Protein AF-A0A3B9BJE4-F1 (afdb_monomer)

Nearest PDB structures (foldseek):
  8g9u-assembly1_P  TM=8.368E-01  e=2.852E-10  Neisseria lactamica
  8zns-assembly1_A  TM=8.219E-01  e=2.485E-09  Neisseria lactamica ATCC 23970
  9b1e-assembly1_A  TM=7.021E-01  e=7.815E-03  Saccharomyces cerevisiae W303
  9gd2-assembly1_W  TM=6.370E-01  e=2.031E-02  Saccharomyces cerevisiae S288C
  5hzr-assembly1_A  TM=6.148E-01  e=5.565E-01  Thermothelomyces thermophilus ATCC 42464

Structure (mmCIF, N/CA/C/O backbone):
data_AF-A0A3B9BJE4-F1
#
_entry.id   AF-A0A3B9BJE4-F1
#
loop_
_atom_site.group_PDB
_atom_site.id
_atom_site.type_symbol
_atom_site.label_atom_id
_atom_site.label_alt_id
_atom_site.label_comp_id
_atom_site.label_asym_id
_atom_site.label_entity_id
_atom_site.label_seq_id
_atom_site.pdbx_PDB_ins_code
_atom_site.Cartn_x
_atom_site.Cartn_y
_atom_site.Cartn_z
_atom_site.occupancy
_atom_site.B_iso_or_equiv
_atom_site.auth_seq_id
_atom_site.auth_comp_id
_atom_site.auth_asym_id
_atom_site.auth_atom_id
_atom_site.pdbx_PDB_model_num
ATOM 1 N N . ALA A 1 1 ? 0.823 -11.852 15.346 1.00 58.72 1 ALA A N 1
ATOM 2 C CA . ALA A 1 1 ? 1.512 -12.702 14.348 1.00 58.72 1 ALA A CA 1
ATOM 3 C C . ALA A 1 1 ? 0.947 -12.359 12.976 1.00 58.72 1 ALA A C 1
ATOM 5 O O . ALA A 1 1 ? -0.229 -12.023 12.911 1.00 58.72 1 ALA A O 1
ATOM 6 N N . VAL A 1 2 ? 1.765 -12.384 11.926 1.00 68.31 2 VAL A N 1
ATOM 7 C CA . VAL A 1 2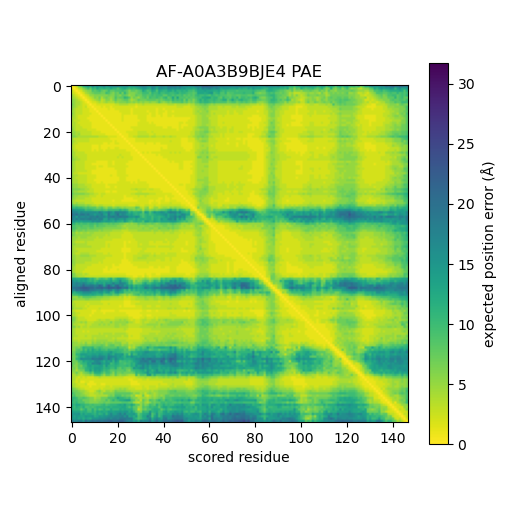 ? 1.362 -12.046 10.548 1.00 68.31 2 VAL A CA 1
ATOM 8 C C . VAL A 1 2 ? 1.511 -13.299 9.695 1.00 68.31 2 VAL A C 1
ATOM 10 O O . VAL A 1 2 ? 2.490 -14.029 9.863 1.00 68.31 2 VAL A O 1
ATOM 13 N N . HIS A 1 3 ? 0.552 -13.561 8.811 1.00 80.56 3 HIS A N 1
ATOM 14 C CA . HIS A 1 3 ? 0.634 -14.650 7.846 1.00 80.56 3 HIS A CA 1
ATOM 15 C C . HIS A 1 3 ? 1.130 -14.114 6.498 1.00 80.56 3 HIS A C 1
ATOM 17 O O . HIS A 1 3 ? 0.461 -13.300 5.859 1.00 80.56 3 HIS A O 1
ATOM 23 N N . SER A 1 4 ? 2.311 -14.562 6.070 1.00 80.69 4 SER A N 1
ATOM 24 C CA . SER A 1 4 ? 2.862 -14.229 4.754 1.00 80.69 4 SER A CA 1
ATOM 25 C C . SER A 1 4 ? 2.512 -15.317 3.743 1.00 80.69 4 SER A C 1
ATOM 27 O O . SER A 1 4 ? 2.731 -16.497 4.005 1.00 80.69 4 SER A O 1
ATOM 29 N N . THR A 1 5 ? 2.004 -14.918 2.581 1.00 87.50 5 THR A N 1
ATOM 30 C CA . THR A 1 5 ? 1.566 -15.807 1.497 1.00 87.50 5 THR A CA 1
ATOM 31 C C . THR A 1 5 ? 2.134 -15.336 0.156 1.00 87.50 5 THR A C 1
ATOM 33 O O . THR A 1 5 ? 2.336 -14.139 -0.065 1.00 87.50 5 THR A O 1
ATOM 36 N N . MET A 1 6 ? 2.414 -16.285 -0.740 1.00 87.19 6 MET A N 1
ATOM 37 C CA . MET A 1 6 ? 2.808 -16.003 -2.120 1.00 87.19 6 MET A CA 1
ATOM 38 C C . MET A 1 6 ? 1.549 -15.852 -2.978 1.00 87.19 6 MET A C 1
ATOM 40 O O . MET A 1 6 ? 0.811 -16.814 -3.164 1.00 87.19 6 MET A O 1
ATOM 44 N N . GLY A 1 7 ? 1.321 -14.648 -3.504 1.00 83.50 7 GLY A N 1
ATOM 45 C CA . GLY A 1 7 ? 0.171 -14.319 -4.351 1.00 83.50 7 GLY A CA 1
ATOM 46 C C . GLY A 1 7 ? 0.341 -14.673 -5.830 1.00 83.50 7 GLY A C 1
ATOM 47 O O . GLY A 1 7 ? -0.631 -14.614 -6.570 1.00 83.50 7 GLY A O 1
ATOM 48 N N . GLY A 1 8 ? 1.552 -15.044 -6.263 1.00 91.06 8 GLY A N 1
ATOM 49 C CA . GLY A 1 8 ? 1.855 -15.287 -7.677 1.00 91.06 8 GLY A CA 1
ATOM 50 C C . GLY A 1 8 ? 1.915 -13.992 -8.491 1.00 91.06 8 GLY A C 1
ATOM 51 O O . GLY A 1 8 ? 2.307 -12.947 -7.966 1.00 91.06 8 GLY A O 1
ATOM 52 N N . GLU A 1 9 ? 1.562 -14.070 -9.772 1.00 93.31 9 GLU A N 1
ATOM 53 C CA . GLU A 1 9 ? 1.446 -12.906 -10.654 1.00 93.31 9 GLU A CA 1
ATOM 54 C C . GLU A 1 9 ? 0.138 -12.153 -10.380 1.00 93.31 9 GLU A C 1
ATOM 56 O O . GLU A 1 9 ? -0.933 -12.753 -10.306 1.00 93.31 9 GLU A O 1
ATOM 61 N N . MET A 1 10 ? 0.231 -10.833 -10.219 1.00 95.62 10 MET A N 1
ATOM 62 C CA . MET A 1 10 ? -0.917 -9.941 -10.062 1.00 95.62 10 MET A CA 1
ATOM 63 C C . MET A 1 10 ? -0.714 -8.705 -10.937 1.00 95.62 10 MET A C 1
ATOM 65 O O . MET A 1 10 ? 0.255 -7.960 -10.756 1.00 95.62 10 MET A O 1
ATOM 69 N N . ASP A 1 11 ? -1.632 -8.498 -11.876 1.00 95.19 11 ASP A N 1
ATOM 70 C CA . ASP A 1 11 ? -1.746 -7.269 -12.656 1.00 95.19 11 ASP A CA 1
ATOM 71 C C . ASP A 1 11 ? -2.494 -6.173 -11.870 1.00 95.19 11 ASP A C 1
ATOM 73 O O . ASP A 1 11 ? -2.917 -6.363 -10.723 1.00 95.19 11 ASP A O 1
ATOM 77 N N . ASP A 1 12 ? -2.626 -4.989 -12.470 1.00 96.00 12 ASP A N 1
ATOM 78 C CA . ASP A 1 12 ? -3.268 -3.847 -11.812 1.00 96.00 12 ASP A CA 1
ATOM 79 C C . ASP A 1 12 ? -4.754 -4.109 -11.517 1.00 96.00 12 ASP A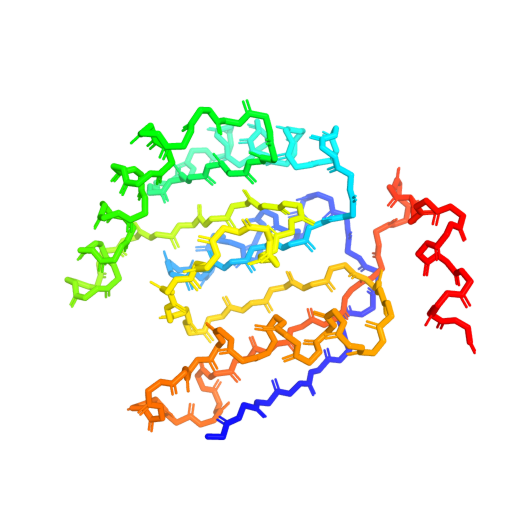 C 1
ATOM 81 O O . ASP A 1 12 ? -5.239 -3.705 -10.458 1.00 96.00 12 ASP A O 1
ATOM 85 N N . ASP A 1 13 ? -5.458 -4.851 -12.375 1.00 95.94 1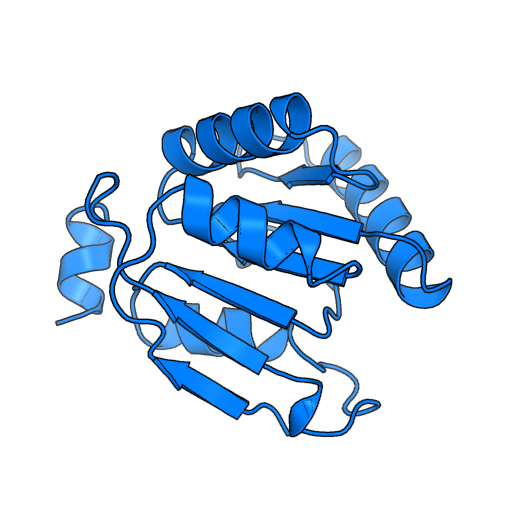3 ASP A N 1
ATOM 86 C CA . ASP A 1 13 ? -6.863 -5.213 -12.165 1.00 95.94 13 ASP A CA 1
ATOM 87 C C . ASP A 1 13 ? -7.025 -6.140 -10.951 1.00 95.94 13 ASP A C 1
ATOM 89 O O . ASP A 1 13 ? -7.885 -5.908 -10.093 1.00 95.94 13 ASP A O 1
ATOM 93 N N . ALA A 1 14 ? -6.153 -7.144 -10.812 1.00 96.62 14 ALA A N 1
ATOM 94 C CA . ALA A 1 14 ? -6.116 -8.025 -9.649 1.00 96.62 14 ALA A CA 1
ATOM 95 C C . ALA A 1 14 ? -5.799 -7.255 -8.357 1.00 96.62 14 ALA A C 1
ATOM 97 O O . ALA A 1 14 ? -6.402 -7.509 -7.310 1.00 96.62 14 ALA A O 1
ATOM 98 N N . LEU A 1 15 ? -4.882 -6.285 -8.411 1.00 96.81 15 LEU A N 1
ATOM 99 C CA . LEU A 1 15 ? -4.542 -5.429 -7.271 1.00 96.81 15 LEU A CA 1
ATOM 100 C C . LEU A 1 15 ? -5.699 -4.491 -6.882 1.00 96.81 15 LEU A C 1
ATOM 102 O O . LEU A 1 15 ? -5.968 -4.300 -5.692 1.00 96.81 15 LEU A O 1
ATOM 106 N N . VAL A 1 16 ? -6.423 -3.936 -7.858 1.00 97.00 16 VAL A N 1
ATOM 107 C CA . VAL A 1 16 ? -7.624 -3.120 -7.615 1.00 97.00 16 VAL A CA 1
ATOM 108 C C . VAL A 1 16 ? -8.748 -3.965 -7.016 1.00 97.00 16 VAL A C 1
ATOM 110 O O . VAL A 1 16 ? -9.393 -3.523 -6.060 1.00 97.00 16 VAL A O 1
ATOM 113 N N . ALA A 1 17 ? -8.968 -5.184 -7.513 1.00 96.75 17 ALA A N 1
ATOM 114 C CA . ALA A 1 17 ? -9.928 -6.123 -6.933 1.00 96.75 17 ALA A CA 1
ATOM 115 C C . ALA A 1 17 ? -9.567 -6.466 -5.478 1.00 96.75 17 ALA A C 1
ATOM 117 O O . ALA A 1 17 ? -10.413 -6.382 -4.588 1.00 96.75 17 ALA A O 1
ATOM 118 N N . ALA A 1 18 ? -8.287 -6.722 -5.203 1.00 95.38 18 ALA A N 1
ATOM 119 C CA . ALA A 1 18 ? -7.807 -6.984 -3.851 1.00 95.38 18 ALA A CA 1
ATOM 120 C C . ALA A 1 18 ? -8.050 -5.799 -2.892 1.00 95.38 18 ALA A C 1
ATOM 122 O O . ALA A 1 18 ? -8.481 -5.998 -1.753 1.00 95.38 18 ALA A O 1
ATOM 123 N N . LEU A 1 19 ? -7.845 -4.555 -3.347 1.00 95.31 19 LEU A N 1
ATOM 124 C CA . LEU A 1 19 ? -8.200 -3.357 -2.573 1.00 95.31 19 LEU A CA 1
ATOM 125 C C . LEU A 1 19 ? -9.710 -3.189 -2.399 1.00 95.31 19 LEU A C 1
ATOM 127 O O . LEU A 1 19 ? -10.150 -2.680 -1.367 1.00 95.31 19 LEU A O 1
ATOM 131 N N . ARG A 1 20 ? -10.526 -3.583 -3.378 1.00 95.69 20 ARG A N 1
ATOM 132 C CA . ARG A 1 20 ? -11.989 -3.524 -3.260 1.00 95.69 20 ARG A CA 1
ATOM 133 C C . ARG A 1 20 ? -12.464 -4.370 -2.081 1.00 95.69 20 ARG A C 1
ATOM 135 O O . ARG A 1 20 ? -13.185 -3.844 -1.229 1.00 95.69 20 ARG A O 1
ATOM 142 N N . ASP A 1 21 ? -11.965 -5.600 -1.995 1.00 94.62 21 ASP A N 1
ATOM 143 C CA . ASP A 1 21 ? -12.332 -6.591 -0.975 1.00 94.62 21 ASP A CA 1
ATOM 144 C C . ASP A 1 21 ? -11.690 -6.331 0.397 1.00 94.62 21 ASP A C 1
ATOM 146 O O . ASP A 1 21 ? -12.099 -6.904 1.408 1.00 94.62 21 ASP A O 1
ATOM 150 N N . ALA A 1 22 ? -10.710 -5.427 0.461 1.00 93.50 22 ALA A N 1
ATOM 151 C CA . ALA A 1 22 ? -10.064 -4.998 1.693 1.00 93.50 22 ALA A CA 1
ATOM 152 C C . ALA A 1 22 ? -10.286 -3.501 1.953 1.00 93.50 22 ALA A C 1
ATOM 154 O O . ALA A 1 22 ? -9.496 -2.664 1.509 1.00 93.50 22 ALA A O 1
ATOM 155 N N . PRO A 1 23 ? -11.324 -3.133 2.731 1.00 92.94 23 PRO A N 1
ATOM 156 C CA . PRO A 1 23 ? -11.604 -1.742 3.078 1.00 92.94 23 PRO A CA 1
ATOM 157 C C . PRO A 1 23 ? -10.418 -1.025 3.718 1.00 92.94 23 PRO A C 1
ATOM 159 O O . PRO A 1 23 ? -10.261 0.172 3.510 1.00 92.94 23 PRO A O 1
ATOM 162 N N . GLN A 1 24 ? -9.576 -1.754 4.452 1.00 94.88 24 GLN A N 1
ATOM 163 C CA . GLN A 1 24 ? -8.307 -1.270 4.982 1.00 94.88 24 GLN A CA 1
ATOM 164 C C . GLN A 1 24 ? -7.159 -2.092 4.386 1.00 94.88 24 GLN A C 1
ATOM 166 O O . GLN A 1 24 ? -6.943 -3.239 4.776 1.00 94.88 24 GLN A O 1
ATOM 171 N N . GLY A 1 25 ? -6.436 -1.520 3.426 1.00 94.31 25 GLY A N 1
ATOM 172 C CA . GLY A 1 25 ? -5.436 -2.239 2.641 1.00 94.31 25 GLY A CA 1
ATOM 173 C C . GLY A 1 25 ? -4.254 -1.370 2.228 1.00 94.31 25 GLY A C 1
ATOM 174 O O . GLY A 1 25 ? -4.412 -0.187 1.932 1.00 94.31 25 GLY A O 1
ATOM 175 N N . LEU A 1 26 ? -3.067 -1.972 2.188 1.00 94.25 26 LEU A N 1
ATOM 176 C CA . LEU A 1 26 ? -1.833 -1.328 1.747 1.00 94.25 26 LEU A CA 1
ATOM 177 C C . LEU A 1 26 ? -1.215 -2.094 0.576 1.00 94.25 26 LEU A C 1
ATOM 179 O O . LEU A 1 26 ? -0.863 -3.258 0.723 1.00 94.25 26 LEU A O 1
ATOM 183 N N . ILE A 1 27 ? -1.017 -1.432 -0.561 1.00 95.25 27 ILE A N 1
ATOM 184 C CA . ILE A 1 27 ? -0.225 -1.949 -1.678 1.00 95.25 27 ILE A CA 1
ATOM 185 C C . ILE A 1 27 ? 1.107 -1.208 -1.761 1.00 95.25 27 ILE A C 1
ATOM 187 O O . ILE A 1 27 ? 1.155 0.023 -1.778 1.00 95.25 27 ILE A O 1
ATOM 191 N N . ILE A 1 28 ? 2.197 -1.967 -1.859 1.00 93.19 28 ILE A N 1
ATOM 192 C CA . ILE A 1 28 ? 3.551 -1.441 -2.015 1.00 93.19 28 ILE A CA 1
ATOM 193 C C . ILE A 1 28 ? 4.172 -1.994 -3.296 1.00 93.19 28 ILE A C 1
ATOM 195 O O . ILE A 1 28 ? 4.512 -3.178 -3.382 1.00 93.19 28 ILE A O 1
ATOM 199 N N . VAL A 1 29 ? 4.394 -1.113 -4.262 1.00 93.94 29 VAL A N 1
ATOM 200 C CA . VAL A 1 29 ? 5.003 -1.423 -5.562 1.00 93.94 29 VAL A CA 1
ATOM 201 C C . VAL A 1 29 ? 6.430 -0.892 -5.652 1.00 93.94 29 VAL A C 1
ATOM 203 O O . VAL A 1 29 ? 6.871 -0.103 -4.826 1.00 93.94 29 VAL A O 1
ATOM 206 N N . ASN A 1 30 ? 7.194 -1.331 -6.649 1.00 90.69 30 ASN A N 1
ATOM 207 C CA . ASN A 1 30 ? 8.619 -0.997 -6.733 1.00 90.69 30 ASN A CA 1
ATOM 208 C C . ASN A 1 30 ? 8.897 0.366 -7.376 1.00 90.69 30 ASN A C 1
ATOM 210 O O . ASN A 1 30 ? 9.929 0.978 -7.099 1.00 90.69 30 ASN A O 1
ATOM 214 N N . THR A 1 31 ? 7.997 0.858 -8.232 1.00 90.06 31 THR A N 1
ATOM 215 C CA . THR A 1 31 ? 8.223 2.088 -8.998 1.00 90.06 31 THR A CA 1
ATOM 216 C C . THR A 1 31 ? 7.129 3.121 -8.759 1.00 90.06 31 THR A C 1
ATOM 218 O O . THR A 1 31 ? 5.964 2.807 -8.526 1.00 90.06 31 THR A O 1
ATOM 221 N N . ARG A 1 32 ? 7.508 4.399 -8.848 1.00 88.75 32 ARG A N 1
ATOM 222 C CA . ARG A 1 32 ? 6.574 5.529 -8.704 1.00 88.75 32 ARG A CA 1
ATOM 223 C C . ARG A 1 32 ? 5.551 5.585 -9.829 1.00 88.75 32 ARG A C 1
ATOM 225 O O . ARG A 1 32 ? 4.437 6.033 -9.593 1.00 88.75 32 ARG A O 1
ATOM 232 N N . GLN A 1 33 ? 5.942 5.150 -11.025 1.00 91.25 33 GLN A N 1
ATOM 233 C CA . GLN A 1 33 ? 5.035 5.093 -12.162 1.00 91.25 33 GLN A CA 1
ATOM 234 C C . GLN A 1 33 ? 3.938 4.058 -11.918 1.00 91.25 33 GLN A C 1
ATOM 236 O O . GLN A 1 33 ? 2.768 4.384 -12.074 1.00 91.25 33 GLN A O 1
ATOM 241 N N . HIS A 1 34 ? 4.308 2.863 -11.446 1.00 94.50 34 HIS A N 1
ATOM 242 C CA . HIS A 1 34 ? 3.343 1.821 -11.099 1.00 94.50 34 HIS A CA 1
ATOM 243 C C . HIS A 1 34 ? 2.389 2.285 -9.994 1.00 94.50 34 HIS A C 1
ATOM 245 O O . HIS A 1 34 ? 1.180 2.157 -10.136 1.00 94.50 34 HIS A O 1
ATOM 251 N N . ALA A 1 35 ? 2.908 2.926 -8.939 1.00 93.75 35 ALA A N 1
ATOM 252 C CA . ALA A 1 35 ? 2.073 3.436 -7.847 1.00 93.75 35 ALA A CA 1
ATOM 253 C C . ALA A 1 35 ? 1.043 4.469 -8.332 1.00 93.75 35 ALA A C 1
ATOM 255 O O . ALA A 1 35 ? -0.111 4.444 -7.907 1.00 93.75 35 ALA A O 1
ATOM 256 N N . LEU A 1 36 ? 1.460 5.361 -9.235 1.00 93.81 36 LEU A N 1
ATOM 257 C CA . LEU A 1 36 ? 0.586 6.378 -9.806 1.00 93.81 36 LEU A CA 1
ATOM 258 C C . LEU A 1 36 ? -0.480 5.759 -10.719 1.00 93.81 36 LEU A C 1
ATOM 260 O O . LEU A 1 36 ? -1.650 6.110 -10.592 1.00 93.81 36 LEU A O 1
ATOM 264 N N . ASN A 1 37 ? -0.087 4.835 -11.601 1.00 95.62 37 ASN A N 1
ATOM 265 C CA . ASN A 1 37 ? -1.004 4.134 -12.502 1.00 95.62 37 ASN A CA 1
ATOM 266 C C . ASN A 1 37 ? -2.067 3.366 -11.711 1.00 95.62 37 ASN A C 1
ATOM 268 O O . ASN A 1 37 ? -3.258 3.561 -11.935 1.00 95.62 37 ASN A O 1
ATOM 272 N N . LEU A 1 38 ? -1.639 2.590 -10.712 1.00 96.81 38 LEU A N 1
ATOM 273 C CA . LEU A 1 38 ? -2.539 1.815 -9.866 1.00 96.81 38 LEU A CA 1
ATOM 274 C C . LEU A 1 38 ? -3.488 2.712 -9.061 1.00 96.81 38 LEU A C 1
ATOM 276 O O . LEU A 1 38 ? -4.660 2.388 -8.884 1.00 96.81 38 LEU A O 1
ATOM 280 N N . TYR A 1 39 ? -3.014 3.874 -8.598 1.00 96.38 39 TYR A N 1
ATOM 281 C CA . TYR A 1 39 ? -3.875 4.856 -7.940 1.00 96.38 39 TYR A CA 1
ATOM 282 C C . TYR A 1 39 ? -4.939 5.421 -8.888 1.00 96.38 39 TYR A C 1
ATOM 284 O O . TYR A 1 39 ? -6.088 5.584 -8.479 1.00 96.38 39 TYR A O 1
ATOM 292 N N . HIS A 1 40 ? -4.589 5.701 -10.146 1.00 97.31 40 HIS A N 1
ATOM 293 C CA . HIS A 1 40 ? -5.563 6.129 -11.150 1.00 97.31 40 HIS A CA 1
ATOM 294 C C . HIS A 1 40 ? -6.588 5.033 -11.454 1.00 97.31 40 HIS A C 1
ATOM 296 O O . HIS A 1 40 ? -7.780 5.316 -11.368 1.00 97.31 40 HIS A O 1
ATOM 302 N N . ALA A 1 41 ? -6.149 3.792 -11.675 1.00 97.69 41 ALA A N 1
ATOM 303 C CA . ALA A 1 41 ? -7.041 2.654 -11.896 1.00 97.69 41 ALA A CA 1
ATOM 304 C C . ALA A 1 41 ? -8.012 2.447 -10.718 1.00 97.69 41 ALA A C 1
ATOM 306 O O . ALA A 1 41 ? -9.220 2.317 -10.902 1.00 97.69 41 ALA A O 1
ATOM 307 N N . ALA A 1 42 ? -7.519 2.522 -9.477 1.00 97.31 42 ALA A N 1
ATOM 308 C CA . ALA A 1 42 ? -8.360 2.420 -8.286 1.00 97.31 42 ALA A CA 1
ATOM 309 C C . ALA A 1 42 ? -9.395 3.558 -8.181 1.00 97.31 42 ALA A C 1
ATOM 311 O O . ALA A 1 42 ? -10.512 3.338 -7.704 1.00 97.31 42 ALA A O 1
ATOM 312 N N . ARG A 1 43 ? -9.036 4.775 -8.621 1.00 97.19 43 ARG A N 1
ATOM 313 C CA . ARG A 1 43 ? -9.958 5.919 -8.680 1.00 97.19 43 ARG A CA 1
ATOM 314 C C . ARG A 1 43 ? -11.021 5.754 -9.758 1.00 97.19 43 ARG A C 1
ATOM 316 O O . ARG A 1 43 ? -12.174 6.074 -9.495 1.00 97.19 43 ARG A O 1
ATOM 323 N N . GLU A 1 44 ? -10.640 5.283 -10.940 1.00 97.62 44 GLU A N 1
ATOM 324 C CA . GLU A 1 44 ? -11.567 4.975 -12.038 1.00 97.62 44 GLU A CA 1
ATOM 325 C C . GLU A 1 44 ? -12.547 3.869 -11.642 1.00 97.62 44 GLU A C 1
ATOM 327 O O . GLU A 1 44 ? -13.720 3.919 -11.992 1.00 97.62 44 GLU A O 1
ATOM 332 N N . ALA A 1 45 ? -12.092 2.929 -10.816 1.00 97.12 45 ALA A N 1
ATOM 333 C CA . ALA A 1 45 ? -12.905 1.877 -10.222 1.00 97.12 45 ALA A CA 1
ATOM 334 C C . ALA A 1 45 ? -13.754 2.341 -9.011 1.00 97.12 45 ALA A C 1
ATOM 336 O O . ALA A 1 45 ? -14.343 1.500 -8.317 1.00 97.12 45 ALA A O 1
ATOM 337 N N . GLU A 1 46 ? -13.785 3.652 -8.744 1.00 96.62 46 GLU A N 1
ATOM 338 C CA . GLU A 1 46 ? -14.568 4.341 -7.708 1.00 96.62 46 GLU A CA 1
ATOM 339 C C . GLU A 1 46 ? -14.343 3.821 -6.277 1.00 96.62 46 GLU A C 1
ATOM 341 O O . GLU A 1 46 ? -15.244 3.827 -5.434 1.00 96.62 46 GLU A O 1
ATOM 346 N N . LEU A 1 47 ? -13.123 3.371 -5.960 1.00 96.25 47 LEU A N 1
ATOM 347 C CA . LEU A 1 47 ? -12.801 2.975 -4.591 1.00 96.25 47 LEU A CA 1
ATOM 348 C C . LEU A 1 47 ? -12.735 4.199 -3.664 1.00 96.25 47 LEU A C 1
ATOM 350 O O . LEU A 1 47 ? -12.120 5.222 -3.966 1.00 96.25 47 LEU A O 1
ATOM 354 N N . SER A 1 48 ? -13.349 4.081 -2.487 1.00 95.44 48 SER A N 1
ATOM 355 C CA . SER A 1 48 ? -13.324 5.112 -1.446 1.00 95.44 48 SER A CA 1
ATOM 356 C C . SER A 1 48 ? -12.095 4.994 -0.540 1.00 95.44 48 SER A C 1
ATOM 358 O O . SER A 1 48 ? -11.482 3.929 -0.427 1.00 95.44 48 SER A O 1
ATOM 360 N N . GLY A 1 49 ? -11.737 6.088 0.139 1.00 95.25 49 GLY A N 1
ATOM 361 C CA . GLY A 1 49 ? -10.633 6.093 1.105 1.00 95.25 49 GLY A CA 1
ATOM 362 C C . GLY A 1 49 ? -9.264 5.832 0.476 1.00 95.25 49 GLY A C 1
ATOM 363 O O . GLY A 1 49 ? -8.420 5.210 1.112 1.00 95.25 49 GLY A O 1
ATOM 364 N N . LEU A 1 50 ? -9.062 6.243 -0.780 1.00 95.88 50 LEU A N 1
ATOM 365 C CA . LEU A 1 50 ? -7.806 6.054 -1.500 1.00 95.88 50 LEU A CA 1
ATOM 366 C C . LEU A 1 50 ? -6.754 7.083 -1.090 1.00 95.88 50 LEU A C 1
ATOM 368 O O . LEU A 1 50 ? -6.996 8.288 -1.121 1.00 95.88 50 LEU A O 1
ATOM 372 N N . TYR A 1 51 ? -5.551 6.596 -0.814 1.00 93.31 51 TYR A N 1
ATOM 373 C CA . TYR A 1 51 ? -4.373 7.401 -0.529 1.00 93.31 51 TYR A CA 1
ATOM 374 C C . TYR A 1 51 ? -3.216 6.968 -1.424 1.00 93.31 51 TYR A C 1
ATOM 376 O O . TYR A 1 51 ? -3.030 5.785 -1.709 1.00 93.31 51 TYR A O 1
ATOM 384 N N . HIS A 1 52 ? -2.395 7.933 -1.828 1.00 91.44 52 HIS A N 1
ATOM 385 C CA . HIS A 1 52 ? -1.194 7.692 -2.620 1.00 91.44 52 HIS A CA 1
ATOM 386 C C . HIS A 1 52 ? -0.000 8.379 -1.965 1.00 91.44 52 HIS A C 1
ATOM 388 O O . HIS A 1 52 ? 0.001 9.602 -1.791 1.00 91.44 52 HIS A O 1
ATOM 394 N N . LEU A 1 53 ? 1.022 7.600 -1.605 1.00 86.88 53 LEU A N 1
ATOM 395 C CA . LEU A 1 53 ? 2.244 8.108 -0.982 1.00 86.88 53 LEU A CA 1
ATOM 396 C C . LEU A 1 53 ? 3.480 7.676 -1.772 1.00 86.88 53 LEU A C 1
ATOM 398 O O . LEU A 1 53 ? 3.792 6.495 -1.894 1.00 86.88 53 LEU A O 1
ATOM 402 N N . THR A 1 54 ? 4.244 8.652 -2.257 1.00 80.50 54 THR A N 1
ATOM 403 C CA . THR A 1 54 ? 5.542 8.407 -2.903 1.00 80.50 54 THR A CA 1
ATOM 404 C C . THR A 1 54 ? 6.607 9.335 -2.336 1.00 80.50 54 THR A C 1
ATOM 406 O O . THR A 1 54 ? 6.314 10.370 -1.730 1.00 80.50 54 THR A O 1
ATOM 409 N N . THR A 1 55 ? 7.872 8.987 -2.564 1.00 67.56 55 THR A N 1
ATOM 410 C CA . THR A 1 55 ? 9.044 9.679 -2.004 1.00 67.56 55 THR A CA 1
ATOM 411 C C . THR A 1 55 ? 9.144 11.170 -2.375 1.00 67.56 55 THR A C 1
ATOM 413 O O . THR A 1 55 ? 9.848 11.916 -1.700 1.00 67.56 55 THR A O 1
ATOM 416 N N . ARG A 1 56 ? 8.379 11.656 -3.370 1.00 62.72 56 ARG A N 1
ATOM 417 C CA . ARG A 1 56 ? 8.354 13.066 -3.815 1.00 62.72 56 ARG A CA 1
ATOM 418 C C . ARG A 1 56 ? 7.482 14.018 -2.988 1.00 62.72 56 ARG A C 1
ATOM 420 O O . ARG A 1 56 ? 7.515 15.220 -3.236 1.00 62.72 56 ARG A O 1
ATOM 427 N N . GLN A 1 57 ? 6.689 13.536 -2.035 1.00 62.53 57 GLN A N 1
ATOM 428 C CA . GLN A 1 57 ? 5.835 14.430 -1.243 1.00 62.53 57 GLN A CA 1
ATOM 429 C C . GLN A 1 57 ? 6.641 15.167 -0.168 1.00 62.53 57 GLN A C 1
ATOM 431 O O . GLN A 1 57 ? 7.353 14.524 0.610 1.00 62.53 57 GLN A O 1
ATOM 436 N N . TYR A 1 58 ? 6.484 16.496 -0.097 1.00 60.84 58 TYR A N 1
ATOM 437 C CA . TYR A 1 58 ? 7.051 17.343 0.958 1.00 60.84 58 TYR A CA 1
ATOM 438 C C . TYR A 1 58 ? 6.709 16.794 2.349 1.00 60.84 58 TYR A C 1
ATOM 440 O O . TYR A 1 58 ? 5.564 16.421 2.618 1.00 60.84 58 TYR A O 1
ATOM 448 N N . ALA A 1 59 ? 7.691 16.792 3.254 1.00 64.94 59 ALA A N 1
ATOM 449 C CA . ALA A 1 59 ? 7.576 16.170 4.575 1.00 64.94 59 ALA A CA 1
ATOM 450 C C . ALA A 1 59 ? 6.361 16.659 5.390 1.00 64.94 59 ALA A C 1
ATOM 452 O O . ALA A 1 59 ? 5.734 15.870 6.091 1.00 64.94 59 ALA A O 1
ATOM 453 N N . ALA A 1 60 ? 5.990 17.940 5.276 1.00 66.56 60 ALA A N 1
ATOM 454 C CA . ALA A 1 60 ? 4.827 18.495 5.971 1.00 66.56 60 ALA A CA 1
ATOM 455 C C . ALA A 1 60 ? 3.494 17.927 5.457 1.00 66.56 60 ALA A C 1
ATOM 457 O O . ALA A 1 60 ? 2.648 17.540 6.258 1.00 66.56 60 ALA A O 1
ATOM 458 N N . HIS A 1 61 ? 3.336 17.809 4.138 1.00 72.00 61 HIS A N 1
ATOM 459 C CA . HIS A 1 61 ? 2.130 17.254 3.522 1.00 72.00 61 HIS A CA 1
ATOM 460 C C . HIS A 1 61 ? 2.007 15.754 3.824 1.00 72.00 61 HIS A C 1
ATOM 462 O O . HIS A 1 61 ? 0.942 15.271 4.199 1.00 72.00 61 HIS A O 1
ATOM 468 N N . ARG A 1 62 ? 3.128 15.026 3.781 1.00 77.62 62 ARG A N 1
ATOM 469 C CA . ARG A 1 62 ? 3.166 13.605 4.142 1.00 77.62 62 ARG A CA 1
ATOM 470 C C . ARG A 1 62 ? 2.678 13.357 5.573 1.00 77.62 62 ARG A C 1
ATOM 472 O O . ARG A 1 62 ? 1.939 12.408 5.798 1.00 77.62 62 ARG A O 1
ATOM 479 N N . ARG A 1 63 ? 3.048 14.214 6.535 1.00 78.88 63 ARG A N 1
ATOM 480 C CA . ARG A 1 63 ? 2.583 14.095 7.931 1.00 78.88 63 ARG A CA 1
ATOM 481 C C . ARG A 1 63 ? 1.067 14.233 8.068 1.00 78.88 63 ARG A C 1
ATOM 483 O O . ARG A 1 63 ? 0.491 13.494 8.857 1.00 78.88 63 ARG A O 1
ATOM 490 N N . LEU A 1 64 ? 0.445 15.140 7.314 1.00 83.12 64 LEU A N 1
ATOM 491 C CA . LEU A 1 64 ? -1.009 15.333 7.341 1.00 83.12 64 LEU A CA 1
ATOM 492 C C . LEU A 1 64 ? -1.741 14.109 6.787 1.00 83.12 64 LEU A C 1
ATOM 494 O O . LEU A 1 64 ? -2.606 13.570 7.468 1.00 83.12 64 LEU A O 1
ATOM 498 N N . ILE A 1 65 ? -1.319 13.611 5.619 1.00 85.69 65 ILE A N 1
ATOM 499 C CA . ILE A 1 65 ? -1.908 12.405 5.016 1.00 85.69 65 ILE A CA 1
ATOM 500 C C . ILE A 1 65 ? -1.750 11.203 5.956 1.00 85.69 65 ILE A C 1
ATOM 502 O O . ILE A 1 65 ? -2.679 10.431 6.150 1.00 85.69 65 ILE A O 1
ATOM 506 N N . LEU A 1 66 ? -0.582 11.048 6.585 1.00 86.12 66 LEU A N 1
ATOM 507 C CA . LEU A 1 66 ? -0.356 9.964 7.541 1.00 86.12 66 LEU A CA 1
ATOM 508 C C . LEU A 1 66 ? -1.220 10.087 8.802 1.00 86.12 66 LEU A C 1
ATOM 510 O O . LEU A 1 66 ? -1.646 9.066 9.332 1.00 86.12 66 LEU A O 1
ATOM 514 N N . ALA A 1 67 ? -1.479 11.301 9.289 1.00 87.62 67 ALA A N 1
ATOM 515 C CA . ALA A 1 67 ? -2.390 11.511 10.412 1.00 87.62 67 ALA A CA 1
ATOM 516 C C . ALA A 1 67 ? -3.832 11.125 10.042 1.00 87.62 67 ALA A C 1
ATOM 518 O O . ALA A 1 67 ? -4.489 10.430 10.812 1.00 87.62 67 ALA A O 1
ATOM 519 N N . GLU A 1 68 ? -4.283 11.499 8.844 1.00 90.50 68 GLU A N 1
ATOM 520 C CA . GLU A 1 68 ? -5.603 11.130 8.324 1.00 90.50 68 GLU A CA 1
ATOM 521 C C . GLU A 1 68 ? -5.746 9.614 8.134 1.00 90.50 68 GLU A C 1
ATOM 523 O O . GLU A 1 68 ? -6.746 9.031 8.547 1.00 90.50 68 GLU A O 1
ATOM 528 N N . ILE A 1 69 ? -4.717 8.959 7.585 1.00 91.50 69 ILE A N 1
ATOM 529 C CA . ILE A 1 69 ? -4.665 7.500 7.438 1.00 91.50 69 ILE A CA 1
ATOM 530 C C . ILE A 1 69 ? -4.790 6.814 8.796 1.00 91.50 69 ILE A C 1
ATOM 532 O O . ILE A 1 69 ? -5.596 5.901 8.931 1.00 91.50 69 ILE A O 1
ATOM 536 N N . ARG A 1 70 ? -4.035 7.255 9.811 1.00 89.44 70 ARG A N 1
ATOM 537 C CA . ARG A 1 70 ? -4.125 6.684 11.167 1.00 89.44 70 ARG A CA 1
ATOM 538 C C . ARG A 1 70 ? -5.530 6.813 11.731 1.00 89.44 70 ARG A C 1
ATOM 540 O O . ARG A 1 70 ? -6.097 5.821 12.162 1.00 89.44 70 ARG A O 1
ATOM 547 N N . GLN A 1 71 ? -6.105 8.010 11.649 1.00 92.31 71 GLN A N 1
ATOM 548 C CA . GLN A 1 71 ? -7.459 8.248 12.128 1.00 92.31 71 GLN A CA 1
ATOM 549 C C . GLN A 1 71 ? -8.480 7.361 11.396 1.00 92.31 71 GLN A C 1
ATOM 551 O O . GLN A 1 71 ? -9.335 6.756 12.033 1.00 92.31 71 GLN A O 1
ATOM 556 N N . ALA A 1 72 ? -8.378 7.234 10.070 1.00 93.56 72 ALA A N 1
ATOM 557 C CA . ALA A 1 72 ? -9.257 6.361 9.297 1.00 93.56 72 ALA A CA 1
ATOM 558 C C . ALA A 1 72 ? -9.093 4.881 9.682 1.00 93.56 72 ALA A C 1
ATOM 560 O O . ALA A 1 72 ? -10.087 4.157 9.749 1.00 93.56 72 ALA A O 1
ATOM 561 N N . LEU A 1 73 ? -7.858 4.441 9.952 1.00 91.12 73 LEU A N 1
ATOM 562 C CA . LEU A 1 73 ? -7.570 3.087 10.417 1.00 91.12 73 LEU A CA 1
ATOM 563 C C . LEU A 1 73 ? -8.195 2.815 11.791 1.00 91.12 73 LEU A C 1
ATOM 565 O O . LEU A 1 73 ? -8.902 1.816 11.937 1.00 91.12 73 LEU A O 1
ATOM 569 N N . ASP A 1 74 ? -7.994 3.721 12.749 1.00 90.25 74 ASP A N 1
ATOM 5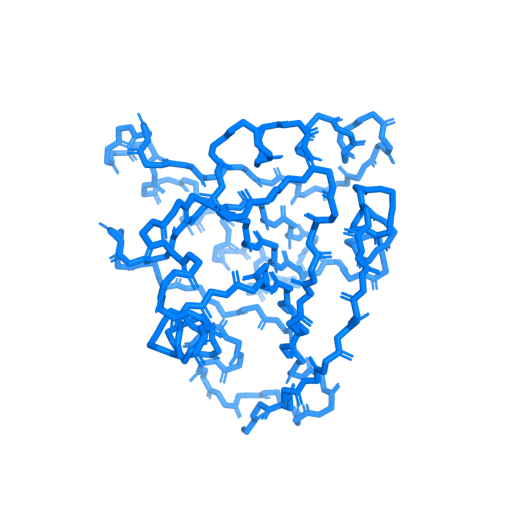70 C CA . ASP A 1 74 ? -8.511 3.620 14.120 1.00 90.25 74 ASP A CA 1
ATOM 571 C C . ASP A 1 74 ? -10.048 3.657 14.173 1.00 90.25 74 ASP A C 1
ATOM 573 O O . ASP A 1 74 ? -10.665 2.944 14.961 1.00 90.25 74 ASP A O 1
ATOM 577 N N . GLU A 1 75 ? -10.683 4.447 13.303 1.00 93.94 75 GLU A N 1
ATOM 578 C CA . GLU A 1 75 ? -12.145 4.563 13.199 1.00 93.94 75 GLU A CA 1
ATOM 579 C C . GLU A 1 75 ? -12.792 3.429 12.380 1.00 93.94 75 GLU A C 1
ATOM 581 O O . GLU A 1 75 ? -14.009 3.423 12.193 1.00 93.94 75 GLU A O 1
ATOM 586 N N . GLY A 1 76 ? -12.008 2.488 11.839 1.00 92.25 76 GLY A N 1
ATOM 587 C CA . GLY A 1 76 ? -12.532 1.410 10.991 1.00 92.25 76 GLY A CA 1
ATOM 588 C C . GLY A 1 76 ? -13.049 1.885 9.626 1.00 92.25 76 GLY A C 1
ATOM 589 O O . GLY A 1 76 ? -13.754 1.147 8.935 1.00 92.25 76 GLY A O 1
ATOM 590 N N . ARG A 1 77 ? -12.725 3.118 9.216 1.00 95.88 77 ARG A N 1
ATOM 591 C CA . ARG A 1 77 ? -13.131 3.673 7.920 1.00 95.88 77 ARG A CA 1
ATOM 592 C C . ARG A 1 77 ? -12.312 3.061 6.780 1.00 95.88 77 ARG A C 1
ATOM 594 O O . ARG A 1 77 ? -11.181 2.614 7.002 1.00 95.88 77 ARG A O 1
ATOM 601 N N . PRO A 1 78 ? -12.841 3.082 5.540 1.00 96.25 78 PRO A N 1
ATOM 602 C CA . PRO A 1 78 ? -12.064 2.706 4.373 1.00 96.25 78 PRO A CA 1
ATOM 603 C C . PRO A 1 78 ? -10.753 3.499 4.278 1.00 96.25 78 PRO A C 1
ATOM 605 O O . PRO A 1 78 ? -10.755 4.731 4.303 1.00 96.25 78 PRO A O 1
ATOM 608 N N . CYS A 1 79 ? -9.641 2.780 4.163 1.00 96.00 79 CYS A N 1
ATOM 609 C CA . CYS A 1 79 ? -8.295 3.310 4.033 1.00 96.00 79 CYS A CA 1
ATOM 610 C C . CYS A 1 79 ? -7.473 2.392 3.120 1.00 96.00 79 CYS A C 1
ATOM 612 O O . CYS A 1 79 ? -7.044 1.309 3.508 1.00 96.00 79 CYS A O 1
ATOM 614 N N . ARG A 1 80 ? -7.268 2.819 1.880 1.00 96.31 80 ARG A N 1
ATOM 615 C CA . ARG A 1 80 ? -6.614 2.058 0.816 1.00 96.31 80 ARG A CA 1
ATOM 616 C C . ARG A 1 80 ? -5.395 2.833 0.354 1.00 96.31 80 ARG A C 1
ATOM 618 O O . ARG A 1 80 ? -5.519 3.812 -0.377 1.00 96.31 80 ARG A O 1
ATOM 625 N N . LEU A 1 81 ? -4.224 2.439 0.832 1.00 94.50 81 LEU A N 1
ATOM 626 C CA . LEU A 1 81 ? -2.973 3.140 0.571 1.00 94.50 81 LEU A CA 1
ATOM 627 C C . LEU A 1 81 ? -2.171 2.433 -0.525 1.00 94.50 81 LEU A C 1
ATOM 629 O O . LEU A 1 81 ? -1.895 1.243 -0.425 1.00 94.50 81 LEU A O 1
ATOM 633 N N . ILE A 1 82 ? -1.730 3.190 -1.529 1.00 94.81 82 ILE A N 1
ATOM 634 C CA . ILE A 1 82 ? -0.784 2.744 -2.557 1.00 94.81 82 ILE A CA 1
ATOM 635 C C . ILE A 1 82 ? 0.531 3.515 -2.385 1.00 94.81 82 ILE A C 1
ATOM 637 O O . ILE A 1 82 ? 0.534 4.751 -2.332 1.00 94.81 82 ILE A O 1
ATOM 641 N N . ALA A 1 83 ? 1.654 2.801 -2.278 1.00 91.88 83 ALA A N 1
ATOM 642 C CA . ALA A 1 83 ? 2.962 3.392 -1.999 1.00 91.88 83 ALA A CA 1
ATOM 643 C C . ALA A 1 83 ? 4.134 2.688 -2.702 1.00 91.88 83 ALA A C 1
ATOM 645 O O . ALA A 1 83 ? 4.001 1.574 -3.197 1.00 91.88 83 ALA A O 1
ATOM 646 N N . THR A 1 84 ? 5.311 3.330 -2.729 1.00 87.44 84 THR A N 1
ATOM 647 C CA . THR A 1 84 ? 6.544 2.734 -3.294 1.00 87.44 84 THR A CA 1
ATOM 648 C C . THR A 1 84 ? 7.568 2.257 -2.267 1.00 87.44 84 THR A C 1
ATOM 650 O O . THR A 1 84 ? 8.395 1.400 -2.550 1.00 87.44 84 THR A O 1
ATOM 653 N N . SER A 1 85 ? 7.586 2.859 -1.080 1.00 76.38 85 SER A N 1
ATOM 654 C CA . SER A 1 85 ? 8.489 2.491 0.012 1.00 76.38 85 SER A CA 1
ATOM 655 C C . SER A 1 85 ? 7.927 3.004 1.329 1.00 76.38 85 SER A C 1
ATOM 657 O O . SER A 1 85 ? 7.286 4.056 1.373 1.00 76.38 85 SER A O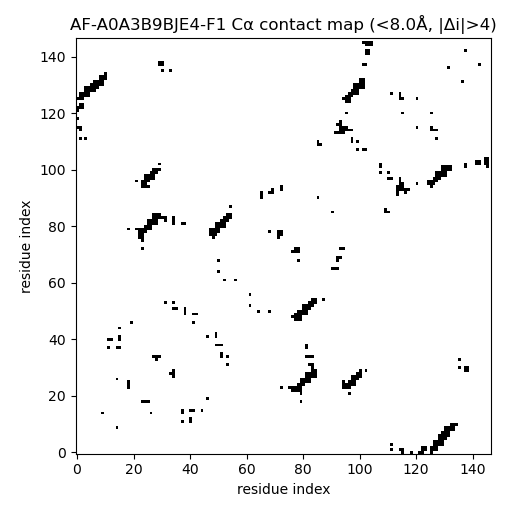 1
ATOM 659 N N . LEU A 1 86 ? 8.200 2.267 2.403 1.00 66.38 86 LEU A N 1
ATOM 660 C CA . LEU A 1 86 ? 7.835 2.627 3.773 1.00 66.38 86 LEU A CA 1
ATOM 661 C C . LEU A 1 86 ? 9.039 3.084 4.610 1.00 66.38 86 LEU A C 1
ATOM 663 O O . LEU A 1 86 ? 8.860 3.566 5.730 1.00 66.38 86 LEU A O 1
ATOM 667 N N . VAL A 1 87 ? 10.255 2.939 4.072 1.00 53.31 87 VAL A N 1
ATOM 668 C CA . VAL A 1 87 ? 11.520 3.128 4.802 1.00 53.31 87 VAL A CA 1
ATOM 669 C C . VAL A 1 87 ? 11.772 4.596 5.104 1.00 53.31 87 VAL A C 1
ATOM 671 O O . VAL A 1 87 ? 12.120 4.964 6.221 1.00 53.31 87 VAL A O 1
ATOM 674 N N . GLU A 1 88 ? 11.553 5.458 4.115 1.00 50.66 88 GLU A N 1
ATOM 675 C CA . GLU A 1 88 ? 12.053 6.832 4.162 1.00 50.66 88 GLU A CA 1
ATOM 676 C C . GLU A 1 88 ? 11.268 7.763 5.093 1.00 50.66 88 GLU A C 1
ATOM 678 O O . GLU A 1 88 ? 11.719 8.877 5.349 1.00 50.66 88 GLU A O 1
ATOM 683 N N . ALA A 1 89 ? 10.082 7.370 5.575 1.00 49.91 89 ALA A N 1
ATOM 684 C CA . ALA A 1 89 ? 9.190 8.311 6.258 1.00 49.91 89 ALA A CA 1
ATOM 685 C C . ALA A 1 89 ? 8.839 7.979 7.711 1.00 49.91 89 ALA A C 1
ATOM 687 O O . ALA A 1 89 ? 7.999 8.677 8.276 1.00 49.91 89 ALA A O 1
ATOM 688 N N . GLY A 1 90 ? 9.436 6.946 8.320 1.00 57.25 90 GLY A N 1
ATOM 689 C CA . GLY A 1 90 ? 9.062 6.553 9.687 1.00 57.25 90 GLY A CA 1
ATOM 690 C C . GLY A 1 90 ? 7.553 6.301 9.808 1.00 57.25 90 GLY A C 1
ATOM 691 O O . GLY A 1 90 ? 6.927 6.710 10.784 1.00 57.25 90 GLY A O 1
ATOM 692 N N . ILE A 1 91 ? 6.960 5.712 8.759 1.00 68.75 91 ILE A N 1
ATOM 693 C CA . ILE A 1 91 ? 5.514 5.542 8.619 1.00 68.75 91 ILE A CA 1
ATOM 694 C C . ILE A 1 91 ? 5.023 4.615 9.730 1.00 68.75 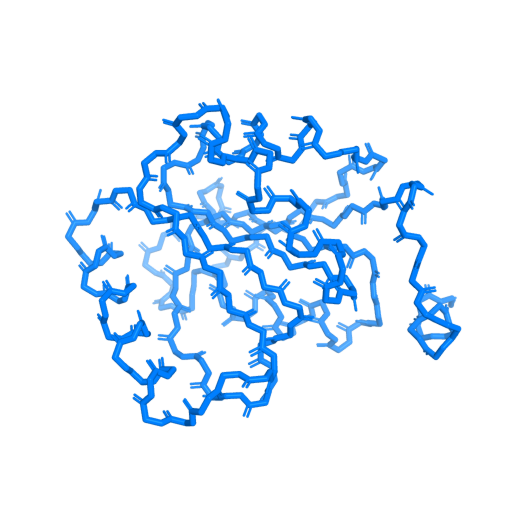91 ILE A C 1
ATOM 696 O O . ILE A 1 91 ? 5.325 3.422 9.734 1.00 68.75 91 ILE A O 1
ATOM 700 N N . ASP A 1 92 ? 4.287 5.195 10.672 1.00 74.88 92 ASP A N 1
ATOM 701 C CA . ASP A 1 92 ? 3.597 4.492 11.750 1.00 74.88 92 ASP A CA 1
ATOM 702 C C . ASP A 1 92 ? 2.134 4.284 11.355 1.00 74.88 92 ASP A C 1
ATOM 704 O O . ASP A 1 92 ? 1.299 5.155 11.582 1.00 74.88 92 ASP A O 1
ATOM 708 N N . VAL A 1 93 ? 1.874 3.190 10.643 1.00 82.31 93 VAL A N 1
ATOM 709 C CA . VAL A 1 93 ? 0.547 2.748 10.191 1.00 82.31 93 VAL A CA 1
ATOM 710 C C . VAL A 1 93 ? 0.429 1.251 10.449 1.00 82.31 93 VAL A C 1
ATOM 712 O O . VAL A 1 93 ? 1.434 0.537 10.366 1.00 82.31 93 VAL A O 1
ATOM 715 N N . ASP A 1 94 ? -0.782 0.793 10.754 1.00 86.38 94 ASP A N 1
ATOM 716 C CA . ASP A 1 94 ? -1.072 -0.601 11.086 1.00 86.38 94 ASP A CA 1
ATOM 717 C C . ASP A 1 94 ? -2.273 -1.115 10.274 1.00 86.38 94 ASP A C 1
ATOM 719 O O . ASP A 1 94 ? -3.429 -1.040 10.707 1.00 86.38 94 ASP A O 1
ATOM 723 N N . PHE A 1 95 ? -1.994 -1.628 9.075 1.00 89.81 95 PHE A N 1
ATOM 724 C CA . PHE A 1 95 ? -3.015 -2.173 8.178 1.00 89.81 95 PHE A CA 1
ATOM 725 C C . PHE A 1 95 ? -3.304 -3.652 8.489 1.00 89.81 95 PHE A C 1
ATOM 727 O O . PHE A 1 95 ? -2.381 -4.401 8.818 1.00 89.81 95 PHE A O 1
ATOM 734 N N . PRO A 1 96 ? -4.556 -4.120 8.335 1.00 88.88 96 PRO A N 1
ATOM 735 C CA . PRO A 1 96 ? -4.864 -5.544 8.443 1.00 88.88 96 PRO A CA 1
ATOM 736 C C . PRO A 1 96 ? -4.363 -6.328 7.220 1.00 88.88 96 PRO A C 1
ATOM 738 O O . PRO A 1 96 ? -3.835 -7.425 7.360 1.00 88.88 96 PRO A O 1
ATOM 741 N N . ARG A 1 97 ? -4.449 -5.756 6.011 1.00 91.06 97 ARG A N 1
ATOM 742 C CA . ARG A 1 97 ? -4.038 -6.430 4.769 1.00 91.06 97 ARG A CA 1
ATOM 743 C C . ARG A 1 97 ? -2.985 -5.642 4.007 1.00 91.06 97 ARG A C 1
ATOM 745 O O . ARG A 1 97 ? -3.086 -4.421 3.873 1.00 91.06 97 ARG A O 1
ATOM 752 N N . LEU A 1 98 ? -1.989 -6.358 3.495 1.00 91.56 98 LEU A N 1
ATOM 753 C CA . LEU A 1 98 ? -0.870 -5.792 2.756 1.00 91.56 98 LEU A CA 1
ATOM 754 C C . LEU A 1 98 ? -0.537 -6.635 1.520 1.00 91.56 98 LEU A C 1
ATOM 756 O O . LEU A 1 98 ? -0.451 -7.858 1.605 1.00 91.56 98 LEU A O 1
ATOM 760 N N . TRP A 1 99 ? -0.255 -5.973 0.399 1.00 94.75 99 TRP A N 1
ATOM 761 C CA . TRP A 1 99 ? 0.338 -6.570 -0.798 1.00 94.75 99 TRP A CA 1
ATOM 762 C C . TRP A 1 99 ? 1.672 -5.897 -1.096 1.00 94.75 99 TRP A C 1
ATOM 764 O O . TRP A 1 99 ? 1.753 -4.673 -1.208 1.00 94.75 99 TRP A O 1
ATOM 774 N N . ARG A 1 100 ? 2.734 -6.688 -1.238 1.00 93.69 100 ARG A N 1
ATOM 775 C CA . ARG A 1 100 ? 4.080 -6.205 -1.551 1.00 93.69 100 ARG A CA 1
ATOM 776 C C . ARG A 1 100 ? 4.557 -6.833 -2.850 1.00 93.69 100 ARG A C 1
ATOM 778 O O . ARG A 1 100 ? 4.700 -8.050 -2.927 1.00 93.69 100 ARG A O 1
ATOM 785 N N . ALA A 1 101 ? 4.864 -5.995 -3.837 1.00 93.75 101 ALA A N 1
ATOM 786 C CA . ALA A 1 101 ? 5.572 -6.445 -5.027 1.00 93.75 101 ALA A CA 1
ATOM 787 C C . ALA A 1 101 ? 6.913 -7.065 -4.607 1.00 93.75 101 ALA A C 1
ATOM 789 O O . ALA A 1 101 ? 7.573 -6.525 -3.712 1.00 93.75 101 ALA A O 1
ATOM 790 N N . THR A 1 102 ? 7.315 -8.167 -5.241 1.00 91.31 102 THR A N 1
ATOM 791 C CA . THR A 1 102 ? 8.558 -8.880 -4.933 1.00 91.31 102 THR A CA 1
ATOM 792 C C . THR A 1 102 ? 9.732 -7.905 -4.839 1.00 91.31 102 THR A C 1
ATOM 794 O O . THR A 1 102 ? 9.921 -7.030 -5.690 1.00 91.31 102 THR A O 1
ATOM 797 N N . ALA A 1 103 ? 10.494 -8.045 -3.758 1.00 87.94 103 ALA A N 1
ATOM 798 C CA . ALA A 1 103 ? 11.623 -7.202 -3.405 1.00 87.94 103 ALA A CA 1
ATOM 799 C C . ALA A 1 103 ? 12.586 -7.991 -2.507 1.00 87.94 103 ALA A C 1
ATOM 801 O O . ALA A 1 103 ? 12.303 -9.134 -2.151 1.00 87.94 103 ALA A O 1
ATOM 802 N N . GLY A 1 104 ? 13.702 -7.377 -2.111 1.00 86.00 104 GLY A 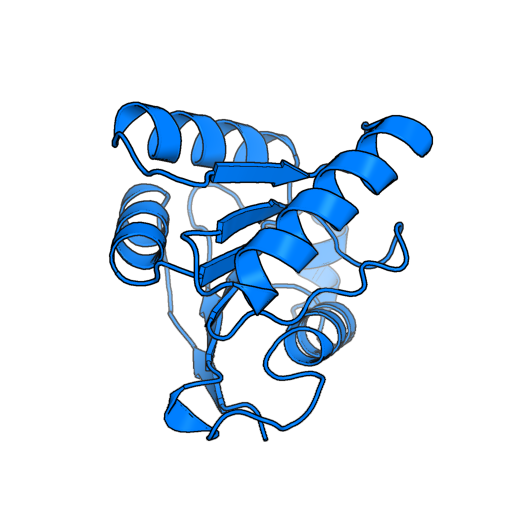N 1
ATOM 803 C CA . GLY A 1 104 ? 14.631 -8.009 -1.172 1.00 86.00 104 GLY A CA 1
ATOM 804 C C . GLY A 1 104 ? 13.997 -8.310 0.190 1.00 86.00 104 GLY A C 1
ATOM 805 O O . GLY A 1 104 ? 13.081 -7.606 0.629 1.00 86.00 104 GLY A O 1
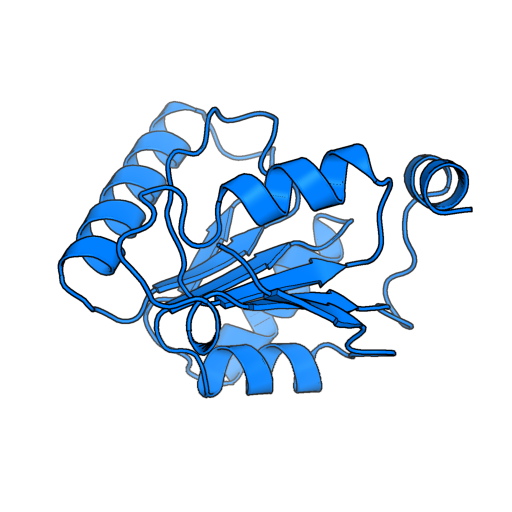ATOM 806 N N . LEU A 1 105 ? 14.519 -9.334 0.872 1.00 84.38 105 LEU A N 1
ATOM 807 C CA . LEU A 1 105 ? 13.972 -9.861 2.129 1.00 84.38 105 LEU A CA 1
ATOM 808 C C . LEU A 1 105 ? 13.770 -8.779 3.201 1.00 84.38 105 LEU A C 1
ATOM 810 O O . LEU A 1 105 ? 12.715 -8.735 3.829 1.00 84.38 105 LEU A O 1
ATOM 814 N N . ASP A 1 106 ? 14.721 -7.857 3.354 1.00 83.00 106 ASP A N 1
ATOM 815 C CA . ASP A 1 106 ? 14.618 -6.758 4.322 1.00 83.00 106 ASP A CA 1
ATOM 816 C C . ASP A 1 106 ? 13.428 -5.840 4.034 1.00 83.00 106 ASP A C 1
ATOM 818 O O . ASP A 1 106 ? 12.723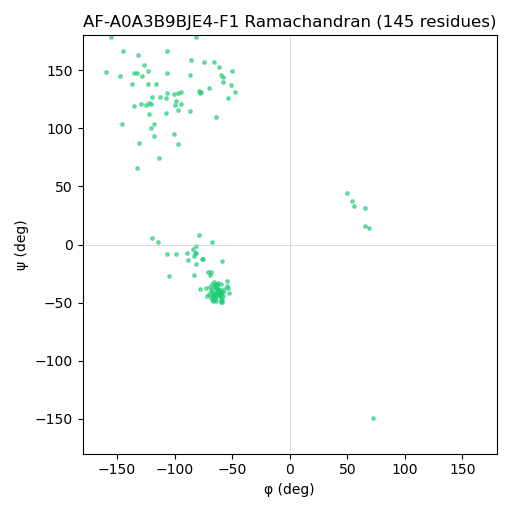 -5.418 4.947 1.00 83.00 106 ASP A O 1
ATOM 822 N N . GLN A 1 107 ? 13.160 -5.560 2.758 1.00 84.31 107 GLN A N 1
ATOM 823 C CA . GLN A 1 107 ? 12.031 -4.723 2.353 1.00 84.31 107 GLN A CA 1
ATOM 824 C C . GLN A 1 107 ? 10.698 -5.432 2.615 1.00 84.31 107 GLN A C 1
ATOM 826 O O . GLN A 1 107 ? 9.722 -4.789 3.008 1.00 84.31 107 GLN A O 1
ATOM 831 N N . ILE A 1 108 ? 10.654 -6.754 2.414 1.00 84.88 108 ILE A N 1
ATOM 832 C CA . ILE A 1 108 ? 9.488 -7.588 2.730 1.00 84.88 108 ILE A CA 1
ATOM 833 C C . ILE A 1 108 ? 9.262 -7.618 4.246 1.00 84.88 108 ILE A C 1
ATOM 835 O O . ILE A 1 108 ? 8.148 -7.365 4.700 1.00 84.88 108 ILE A O 1
ATOM 839 N N . ALA A 1 109 ? 10.310 -7.856 5.037 1.00 83.12 109 ALA A N 1
ATOM 840 C CA . ALA A 1 109 ? 10.236 -7.879 6.496 1.00 83.12 109 ALA A CA 1
ATOM 841 C C . ALA A 1 109 ? 9.798 -6.520 7.070 1.00 83.12 109 ALA A C 1
ATOM 843 O O . ALA A 1 109 ? 8.947 -6.457 7.958 1.00 83.12 109 ALA A O 1
ATOM 844 N N . GLN A 1 110 ? 10.316 -5.418 6.521 1.00 82.25 110 GLN A N 1
ATOM 845 C CA . GLN A 1 110 ? 9.911 -4.063 6.898 1.00 82.25 110 GLN A CA 1
ATOM 846 C C . GLN A 1 110 ? 8.436 -3.789 6.585 1.00 82.25 110 GLN A C 1
ATOM 848 O O . GLN A 1 110 ? 7.744 -3.194 7.412 1.00 82.25 110 GLN A O 1
ATOM 853 N N . ALA A 1 111 ? 7.946 -4.233 5.422 1.00 84.25 111 ALA A N 1
ATOM 854 C CA . ALA A 1 111 ? 6.533 -4.131 5.071 1.00 84.25 111 ALA A CA 1
ATOM 855 C C . ALA A 1 111 ? 5.658 -4.973 6.010 1.00 84.25 111 ALA A C 1
ATOM 857 O O . ALA A 1 111 ? 4.667 -4.471 6.537 1.00 84.25 111 ALA A O 1
ATOM 858 N N . ALA A 1 112 ? 6.063 -6.213 6.293 1.00 82.69 112 ALA A N 1
ATOM 859 C CA . ALA A 1 112 ? 5.353 -7.090 7.216 1.00 82.69 112 ALA A CA 1
ATOM 860 C C . ALA A 1 112 ? 5.259 -6.500 8.633 1.00 82.69 112 ALA A C 1
ATOM 862 O O . ALA A 1 112 ? 4.223 -6.625 9.274 1.00 82.69 112 ALA A O 1
ATOM 863 N N . GLY A 1 113 ? 6.274 -5.754 9.087 1.00 81.06 113 GLY A N 1
ATOM 864 C CA . GLY A 1 113 ? 6.246 -5.004 10.352 1.00 81.06 113 GLY A CA 1
ATOM 865 C C . GLY A 1 113 ? 5.264 -3.818 10.405 1.00 81.06 113 GLY A C 1
ATOM 866 O O . GLY A 1 113 ? 5.247 -3.083 11.398 1.00 81.06 113 GLY A O 1
ATOM 867 N N . ARG A 1 114 ? 4.486 -3.575 9.342 1.00 79.81 114 ARG A N 1
ATOM 868 C CA . ARG A 1 114 ? 3.368 -2.609 9.279 1.00 79.81 114 ARG A CA 1
ATOM 869 C C . ARG A 1 114 ? 2.009 -3.279 9.084 1.00 79.81 114 ARG A C 1
ATOM 871 O O . ARG A 1 114 ? 0.995 -2.590 8.986 1.00 79.81 114 ARG A O 1
ATOM 878 N N . CYS A 1 115 ? 1.996 -4.608 9.044 1.00 77.75 115 CYS A N 1
ATOM 879 C CA . CYS A 1 115 ? 0.794 -5.409 9.150 1.00 77.75 115 CYS A CA 1
ATOM 880 C C . CYS A 1 115 ? 0.677 -5.910 10.590 1.00 77.75 115 CYS A C 1
ATOM 882 O O . CYS A 1 115 ? 1.602 -6.541 11.099 1.00 77.75 115 CYS A O 1
ATOM 884 N N . ASN A 1 116 ? -0.439 -5.611 11.253 1.00 71.50 116 ASN A N 1
ATOM 885 C CA . ASN A 1 116 ? -0.694 -5.996 12.645 1.00 71.50 116 ASN A CA 1
ATOM 886 C C . ASN A 1 116 ? 0.461 -5.641 13.598 1.00 71.50 116 ASN A C 1
ATOM 888 O O . ASN A 1 116 ? 0.885 -6.453 14.428 1.00 71.50 116 ASN A O 1
ATOM 892 N N . ARG A 1 117 ? 0.989 -4.421 13.450 1.00 65.81 117 ARG A N 1
ATOM 893 C CA . ARG A 1 117 ? 2.138 -3.918 14.218 1.00 65.81 117 ARG A CA 1
ATOM 894 C C . ARG A 1 117 ? 1.872 -3.972 15.722 1.00 65.81 117 ARG A C 1
ATOM 896 O O . ARG A 1 117 ? 2.768 -4.312 16.488 1.00 65.81 117 ARG A O 1
ATOM 903 N N . GLU A 1 118 ? 0.645 -3.664 16.127 1.00 68.75 118 GLU A N 1
ATOM 904 C CA . GLU A 1 118 ? 0.238 -3.626 17.531 1.00 68.75 118 GLU A CA 1
ATOM 905 C C . GLU A 1 118 ? -0.157 -5.009 18.083 1.00 68.75 118 GLU A C 1
ATOM 907 O O . GLU A 1 118 ? -0.479 -5.136 19.263 1.00 68.75 118 GLU A O 1
ATOM 912 N N . GLY A 1 119 ? -0.174 -6.054 17.243 1.00 64.69 119 GLY A N 1
ATOM 913 C CA . GLY A 1 119 ? -0.544 -7.418 17.637 1.00 64.69 119 GLY A CA 1
ATOM 914 C C . GLY A 1 119 ? -2.006 -7.579 18.067 1.00 64.69 119 GLY A C 1
ATOM 915 O O . GLY A 1 119 ? -2.347 -8.576 18.701 1.00 64.69 119 GLY A O 1
ATOM 916 N N . ARG A 1 120 ? -2.861 -6.601 17.744 1.00 67.50 120 ARG A N 1
ATOM 917 C CA . ARG A 1 120 ? -4.264 -6.533 18.183 1.00 67.50 120 ARG A CA 1
ATOM 918 C C . ARG A 1 120 ? -5.204 -7.398 17.344 1.00 67.50 120 ARG A C 1
ATOM 920 O O . ARG A 1 120 ? -6.320 -7.654 17.784 1.00 67.50 120 ARG A O 1
ATOM 927 N N . ARG A 1 121 ? -4.780 -7.824 16.149 1.00 69.44 121 ARG A N 1
ATOM 928 C CA . ARG A 1 121 ? -5.596 -8.616 15.215 1.00 69.44 121 ARG A CA 1
ATOM 929 C C . ARG A 1 121 ? -5.140 -10.079 15.178 1.00 69.44 121 ARG A C 1
ATOM 931 O O . ARG A 1 121 ? -3.939 -10.343 15.334 1.00 69.44 121 ARG A O 1
ATOM 938 N N . PRO A 1 122 ? -6.054 -11.038 14.967 1.00 66.50 122 PRO A N 1
ATOM 939 C CA . PRO A 1 122 ? -5.676 -12.425 14.747 1.00 66.50 122 PRO A CA 1
ATOM 940 C C . PRO A 1 122 ? -4.900 -12.579 13.423 1.00 66.50 122 PRO A C 1
ATOM 942 O O . PRO A 1 122 ? -4.904 -11.707 12.548 1.00 66.50 122 PRO A O 1
ATOM 945 N N . ALA A 1 123 ? -4.102 -13.645 13.326 1.00 62.91 123 ALA A N 1
ATOM 946 C CA . ALA A 1 123 ? -3.101 -13.792 12.264 1.00 62.91 123 ALA A CA 1
ATOM 947 C C . ALA A 1 123 ? -3.711 -14.012 10.868 1.00 62.91 123 ALA A C 1
ATOM 949 O O . ALA A 1 123 ? -3.096 -13.660 9.867 1.00 62.91 123 ALA A O 1
ATOM 950 N N . ASP A 1 124 ? -4.916 -14.567 10.815 1.00 65.25 124 ASP A N 1
ATOM 951 C CA . ASP A 1 124 ? -5.749 -14.766 9.626 1.00 65.25 124 ASP A CA 1
ATOM 952 C C . ASP A 1 124 ? -6.335 -13.459 9.069 1.00 65.25 124 ASP A C 1
ATOM 954 O O . ASP A 1 124 ? -6.602 -13.355 7.874 1.00 65.25 124 ASP A O 1
ATOM 958 N N . GLU A 1 125 ? -6.467 -12.430 9.903 1.00 68.06 125 GLU A N 1
ATOM 959 C CA . GLU A 1 125 ? -6.821 -11.070 9.482 1.00 68.06 125 GLU A CA 1
ATOM 960 C C . GLU A 1 125 ? -5.596 -10.214 9.131 1.00 68.06 125 GLU A C 1
ATOM 962 O O . GLU A 1 125 ? -5.748 -9.100 8.633 1.00 68.06 125 GLU A O 1
ATOM 967 N N . SER A 1 126 ? -4.392 -10.737 9.385 1.00 77.56 126 SER A N 1
ATOM 968 C CA . SER A 1 126 ? -3.105 -10.046 9.273 1.00 77.56 126 SER A CA 1
ATOM 969 C C . SER A 1 126 ? -2.274 -10.651 8.143 1.00 77.56 126 SER A C 1
ATOM 971 O O . SER A 1 126 ? -1.343 -11.423 8.389 1.00 77.56 126 SER A O 1
ATOM 973 N N . ILE A 1 127 ? -2.648 -10.347 6.900 1.00 82.50 127 ILE A N 1
ATOM 974 C CA . ILE A 1 127 ? -2.118 -11.030 5.713 1.00 82.50 127 ILE A CA 1
ATOM 975 C C . ILE A 1 127 ? -1.154 -10.127 4.945 1.00 82.50 127 ILE A C 1
ATOM 977 O O . ILE A 1 127 ? -1.519 -9.030 4.517 1.00 82.50 127 ILE A O 1
ATOM 981 N N . VAL A 1 128 ? 0.053 -10.642 4.699 1.00 87.94 128 VAL A N 1
ATOM 982 C CA . VAL A 1 128 ? 1.031 -10.068 3.769 1.00 87.94 128 VAL A CA 1
ATOM 983 C C . VAL A 1 128 ? 1.109 -10.952 2.532 1.00 87.94 128 VAL A C 1
ATOM 985 O O . VAL A 1 128 ? 1.579 -12.084 2.592 1.00 87.94 128 VAL A O 1
ATOM 988 N N . THR A 1 129 ? 0.669 -10.427 1.395 1.00 92.56 129 THR A N 1
ATOM 989 C CA . THR A 1 129 ? 0.737 -11.117 0.104 1.00 92.56 129 THR A CA 1
ATOM 990 C C . THR A 1 129 ? 1.929 -10.601 -0.692 1.00 92.56 129 THR A C 1
ATOM 992 O O . THR A 1 129 ? 2.009 -9.409 -0.989 1.00 92.56 129 THR A O 1
ATOM 995 N N . ILE A 1 130 ? 2.863 -11.483 -1.044 1.00 92.88 130 ILE A N 1
ATOM 996 C CA . ILE A 1 130 ? 4.004 -11.156 -1.908 1.00 92.88 130 ILE A CA 1
ATOM 997 C C . ILE A 1 130 ? 3.630 -11.512 -3.344 1.00 92.88 130 ILE A C 1
ATOM 999 O O . ILE A 1 130 ? 3.321 -12.672 -3.617 1.00 92.88 130 ILE A O 1
ATOM 1003 N N . PHE A 1 131 ? 3.660 -10.537 -4.251 1.00 94.12 131 PHE A N 1
ATOM 1004 C CA . PHE A 1 131 ? 3.221 -10.721 -5.637 1.00 94.12 131 PHE A CA 1
ATOM 1005 C C . PHE A 1 131 ? 4.278 -10.292 -6.653 1.00 94.12 131 PHE A C 1
ATOM 1007 O O . PHE A 1 131 ? 5.106 -9.422 -6.384 1.00 94.12 131 PHE A O 1
ATOM 1014 N N . GLN A 1 132 ? 4.219 -10.879 -7.841 1.00 92.75 132 GLN A N 1
ATOM 1015 C CA . GLN A 1 132 ? 4.986 -10.466 -9.008 1.00 92.75 132 GLN A CA 1
ATOM 1016 C C . GLN A 1 132 ? 4.107 -9.570 -9.881 1.00 92.75 132 GLN A C 1
ATOM 1018 O O . GLN A 1 132 ? 2.968 -9.918 -10.169 1.00 92.75 132 GLN A O 1
ATOM 1023 N N . ALA A 1 133 ? 4.628 -8.410 -10.281 1.00 91.62 133 ALA A N 1
ATOM 1024 C CA . ALA A 1 133 ? 3.945 -7.489 -11.185 1.00 91.62 133 ALA A CA 1
ATOM 1025 C C . ALA A 1 133 ? 4.519 -7.677 -12.602 1.00 91.62 133 ALA A C 1
ATOM 1027 O O . ALA A 1 133 ? 5.573 -7.097 -12.886 1.00 91.62 133 ALA A O 1
ATOM 1028 N N . PRO A 1 134 ? 3.904 -8.500 -13.472 1.00 84.19 134 PRO A N 1
ATOM 1029 C CA . PRO A 1 134 ? 4.500 -8.884 -14.756 1.00 84.19 134 PRO A CA 1
ATOM 1030 C C . PRO A 1 134 ? 4.776 -7.673 -15.662 1.00 84.19 134 PRO A C 1
ATOM 1032 O O . PRO A 1 134 ? 5.863 -7.561 -16.228 1.00 84.19 134 PRO A O 1
ATOM 1035 N N . ASP A 1 135 ? 3.853 -6.708 -15.701 1.00 86.69 135 ASP A N 1
ATOM 1036 C CA . ASP A 1 135 ? 3.974 -5.492 -16.521 1.00 86.69 135 ASP A CA 1
ATOM 1037 C C . ASP A 1 135 ? 4.834 -4.390 -15.880 1.00 86.69 135 ASP A C 1
ATOM 1039 O O . ASP A 1 135 ? 5.132 -3.368 -16.501 1.00 86.69 135 ASP A O 1
ATOM 1043 N N . ASN A 1 136 ? 5.246 -4.576 -14.624 1.00 86.56 136 ASN A N 1
ATOM 1044 C CA . ASN A 1 136 ? 5.989 -3.588 -13.845 1.00 86.56 136 ASN A CA 1
ATOM 1045 C C . ASN A 1 136 ? 7.194 -4.243 -13.151 1.00 86.56 136 ASN A C 1
ATOM 1047 O O . ASN A 1 136 ? 7.244 -4.307 -11.914 1.00 86.56 136 ASN A O 1
ATOM 1051 N N . PRO A 1 137 ? 8.188 -4.729 -13.922 1.00 77.94 137 PRO A N 1
ATOM 1052 C CA . PRO A 1 137 ? 9.316 -5.453 -13.360 1.00 77.94 137 PRO A CA 1
ATOM 1053 C C . PRO A 1 137 ? 10.098 -4.588 -12.357 1.00 77.94 137 PRO A C 1
ATOM 1055 O O . PRO A 1 137 ? 10.216 -3.366 -12.530 1.00 77.94 137 PRO A O 1
ATOM 1058 N N . PRO A 1 138 ? 10.659 -5.199 -11.297 1.00 75.50 138 PRO A N 1
ATOM 1059 C CA . PRO A 1 138 ? 11.490 -4.480 -10.343 1.00 75.50 138 PRO A CA 1
ATOM 1060 C C . PRO A 1 138 ? 12.689 -3.818 -11.048 1.00 75.50 138 PRO A C 1
ATOM 1062 O O . PRO A 1 138 ? 13.278 -4.415 -11.954 1.00 75.50 138 PRO A O 1
ATOM 1065 N N . PRO A 1 139 ? 13.115 -2.616 -10.611 1.00 78.12 139 PRO A N 1
ATOM 1066 C CA . PRO A 1 139 ? 14.412 -2.056 -10.985 1.00 78.12 139 PRO A CA 1
ATOM 1067 C C . PRO A 1 139 ? 15.543 -3.063 -10.747 1.00 78.12 139 PRO A C 1
ATOM 1069 O O . PRO A 1 139 ? 15.458 -3.882 -9.829 1.00 78.12 139 PRO A O 1
ATOM 1072 N N . ARG A 1 140 ? 16.613 -2.996 -11.551 1.00 73.50 140 ARG A N 1
ATOM 1073 C CA . ARG A 1 140 ? 17.711 -3.984 -11.531 1.00 73.50 140 ARG A CA 1
ATOM 1074 C C . ARG A 1 140 ? 18.310 -4.175 -10.137 1.00 73.50 140 ARG A C 1
ATOM 1076 O O . ARG A 1 140 ? 18.618 -5.301 -9.764 1.00 73.50 140 ARG A O 1
ATOM 1083 N N . GLU A 1 141 ? 18.418 -3.102 -9.363 1.00 72.00 141 GLU A N 1
ATOM 1084 C CA . GLU A 1 141 ? 18.937 -3.116 -7.996 1.00 72.00 141 GLU A CA 1
ATOM 1085 C C . GLU A 1 141 ? 18.036 -3.916 -7.043 1.00 72.00 141 GLU A C 1
ATOM 1087 O O . GLU A 1 141 ? 18.527 -4.615 -6.165 1.00 72.00 141 GLU A O 1
ATOM 1092 N N . ILE A 1 142 ? 16.712 -3.852 -7.226 1.00 72.44 142 ILE A N 1
ATOM 1093 C CA . ILE A 1 142 ? 15.745 -4.626 -6.432 1.00 72.44 142 ILE A CA 1
ATOM 1094 C C . ILE A 1 142 ? 15.699 -6.078 -6.916 1.00 72.44 142 ILE A C 1
ATOM 1096 O O . ILE A 1 142 ? 15.621 -6.984 -6.091 1.00 72.44 142 ILE A O 1
ATOM 1100 N N . ALA A 1 143 ? 15.792 -6.306 -8.229 1.00 65.75 143 ALA A N 1
ATOM 1101 C CA . ALA A 1 143 ? 15.818 -7.646 -8.812 1.00 65.75 143 ALA A CA 1
ATOM 1102 C C . ALA A 1 143 ? 17.015 -8.473 -8.307 1.00 65.75 143 ALA A C 1
ATOM 1104 O O . ALA A 1 143 ? 16.858 -9.648 -8.000 1.00 65.75 143 ALA A O 1
ATOM 1105 N N . GLN A 1 144 ? 18.188 -7.848 -8.154 1.00 60.50 144 GLN A N 1
ATOM 1106 C CA . GLN A 1 144 ? 19.393 -8.491 -7.611 1.00 60.50 144 GLN A CA 1
ATOM 1107 C C . GLN A 1 144 ? 19.287 -8.851 -6.124 1.00 60.50 144 GLN A C 1
ATOM 1109 O O . GLN A 1 144 ? 19.996 -9.738 -5.670 1.00 60.50 144 GLN A O 1
ATOM 1114 N N . LEU A 1 145 ? 18.420 -8.170 -5.368 1.00 61.38 145 LEU A N 1
ATOM 1115 C CA . LEU A 1 145 ? 18.179 -8.447 -3.947 1.00 61.38 145 LEU A CA 1
ATOM 1116 C C . LEU A 1 145 ? 17.090 -9.506 -3.720 1.00 61.38 145 LEU A C 1
ATOM 1118 O O . LEU A 1 145 ? 16.910 -9.952 -2.589 1.00 61.38 145 LEU A O 1
ATOM 1122 N N . ALA A 1 146 ? 16.322 -9.836 -4.761 1.00 58.56 146 ALA A N 1
ATOM 1123 C CA . ALA A 1 146 ? 15.226 -10.802 -4.721 1.00 58.56 146 ALA A CA 1
ATOM 1124 C C . ALA A 1 146 ? 15.618 -12.198 -5.250 1.00 58.56 146 ALA A C 1
ATOM 1126 O O . ALA A 1 146 ? 14.801 -13.114 -5.157 1.00 58.56 146 ALA A O 1
ATOM 1127 N N . ALA A 1 147 ? 16.820 -12.330 -5.824 1.00 51.31 147 ALA A N 1
ATOM 1128 C CA . ALA A 1 147 ? 17.419 -13.580 -6.297 1.00 51.31 147 ALA A CA 1
ATOM 1129 C C . ALA A 1 147 ? 18.209 -14.272 -5.178 1.00 51.31 147 ALA A C 1
ATOM 1131 O O . ALA A 1 147 ? 18.201 -15.523 -5.159 1.00 51.31 147 ALA A O 1
#

Sequence (147 aa):
AVHSTMGGEMDDDALVAALRDAPQGLIIVNTRQHALNLYHAAREAELSGLYHLTTRQYAAHRRLILAEIRQALDEGRPCRLIATSLVEAGIDVDFPRLWRATAGLDQIAQAAGRCNREGRRPADESIVTIFQAPDNPPPREIAQLAA

Mean predicted aligned error: 5.83 Å

Radius of gyration: 14.05 Å; Cα contacts (8 Å, |Δi|>4): 269; chains: 1; bounding box: 34×34×35 Å

Foldseek 3Di:
DAAEAEPEADELVNVLVVLQVFLFEEEAEADPVRLVVSLVVNVVVVRPQEEEDEPPDDLVVVVVNLVVLQVCVVVVGRHYYRYHADPPRVRQAETQYYEYEQFAPVRLVVRLCNHCVVVPDDRVSRYYYYHHHPVRHHDPVRVVRRD

Solvent-accessible surface area (backbone atoms only — not comparable to full-atom values): 8023 Å² total; per-residue (Å²): 92,67,40,77,46,81,60,48,76,42,55,65,68,56,51,42,51,54,45,68,80,26,52,45,21,37,40,36,33,80,39,68,65,57,30,51,52,48,50,49,54,33,50,75,69,65,55,68,45,70,45,81,50,56,94,84,56,56,72,71,62,48,51,52,55,48,51,53,50,42,51,27,53,76,70,71,40,49,31,31,38,34,22,42,73,65,77,91,69,77,69,80,55,64,31,40,31,35,38,35,42,68,46,25,65,68,61,50,53,56,53,48,61,28,32,38,58,84,53,82,51,60,38,89,58,11,35,36,31,38,24,40,38,81,94,60,67,55,55,70,76,40,46,66,50,57,111

Secondary structure (DSSP, 8-state):
--EEEEEEE--HHHHHHHHHH-SEEEEE-S-HHHHHHHHHHHHHTT-SSEEEE-TTS-HHHHHHHHHHHHHHHHTT--EEEEES-STTTT----BSEEEEES--HHHHHHHHTTBSTTS-S-TTS-EEEEEE-TTSPPPHHHHTT--

pLDDT: mean 84.25, std 12.44, range [49.91, 97.69]